Protein AF-A0AA86NDC5-F1 (afdb_monomer_lite)

pLDDT: mean 74.12, std 9.73, range [43.38, 85.88]

Sequence (90 aa):
MFPHLKEVNNALLLIDQGRSGDIKQFPLKCCELNIILQRIRHQEHREITLQLLKSQLIDKNYEEALSFLSFVNEKQYLLRLLKTTDTEQK

Structure (mmCIF, N/CA/C/O backbone):
data_AF-A0AA86NDC5-F1
#
_entry.id   AF-A0AA86NDC5-F1
#
loop_
_atom_site.group_PDB
_atom_site.id
_atom_site.type_symbol
_atom_site.label_atom_id
_atom_site.label_alt_id
_atom_site.label_comp_id
_atom_site.label_asym_id
_atom_site.label_entity_id
_atom_site.label_seq_id
_atom_site.pdbx_PDB_ins_code
_atom_site.Cartn_x
_atom_site.Cartn_y
_atom_site.Cartn_z
_atom_site.occupancy
_atom_site.B_iso_or_equiv
_atom_site.auth_seq_id
_atom_site.auth_comp_id
_atom_site.auth_asym_id
_atom_site.auth_atom_id
_atom_site.pdbx_PDB_model_num
ATOM 1 N N . MET A 1 1 ? -2.048 -10.338 -12.610 1.00 57.31 1 MET A N 1
ATOM 2 C CA . MET A 1 1 ? -0.707 -10.945 -12.440 1.00 57.31 1 MET A CA 1
ATOM 3 C C . MET A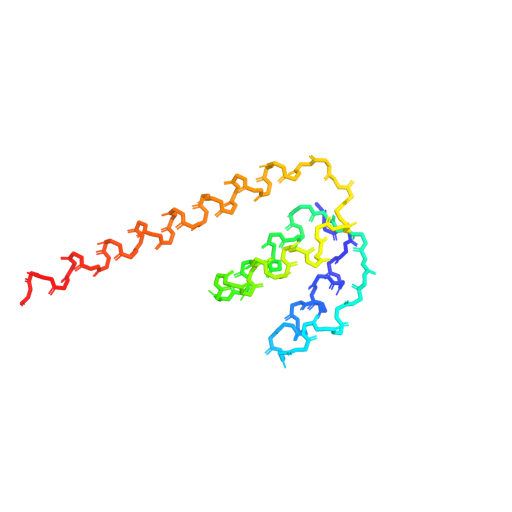 1 1 ? 0.198 -9.905 -11.787 1.00 57.31 1 MET A C 1
ATOM 5 O O . MET A 1 1 ? 0.146 -8.764 -12.238 1.00 57.31 1 MET A O 1
ATOM 9 N N . PHE A 1 2 ? 0.929 -10.271 -10.727 1.00 62.69 2 PHE A N 1
ATOM 10 C CA . PHE A 1 2 ? 1.810 -9.392 -9.934 1.00 62.69 2 PHE A CA 1
ATOM 11 C C . PHE A 1 2 ? 3.270 -9.581 -10.376 1.00 62.69 2 PHE A C 1
ATOM 13 O O . PHE A 1 2 ? 3.937 -10.479 -9.861 1.00 62.69 2 PHE A O 1
ATOM 20 N N . PRO A 1 3 ? 3.748 -8.839 -11.389 1.00 70.88 3 PRO A N 1
ATOM 21 C CA . PRO A 1 3 ? 5.098 -9.015 -11.919 1.00 70.88 3 PRO A CA 1
ATOM 22 C C . PRO A 1 3 ? 6.201 -8.735 -10.888 1.00 70.88 3 PRO A C 1
ATOM 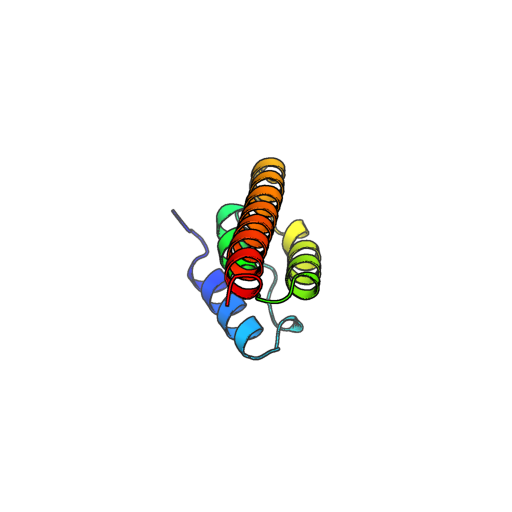24 O O . PRO A 1 3 ? 7.276 -9.309 -11.024 1.00 70.88 3 PRO A O 1
ATOM 27 N N . HIS A 1 4 ? 5.931 -7.935 -9.847 1.00 79.56 4 HIS A N 1
ATOM 28 C CA . HIS A 1 4 ? 6.923 -7.524 -8.843 1.00 79.56 4 HIS A CA 1
ATOM 29 C C . HIS A 1 4 ? 6.614 -8.076 -7.444 1.00 79.56 4 HIS A C 1
ATOM 31 O O . HIS A 1 4 ? 6.858 -7.438 -6.419 1.00 79.56 4 HIS A O 1
ATOM 37 N N . LEU A 1 5 ? 6.020 -9.274 -7.371 1.00 77.38 5 LEU A N 1
ATOM 38 C CA . LEU A 1 5 ? 5.585 -9.876 -6.105 1.00 77.38 5 LEU A CA 1
ATOM 39 C C . LEU A 1 5 ? 6.727 -10.001 -5.078 1.00 77.38 5 LEU A C 1
ATOM 41 O O . LEU A 1 5 ? 6.498 -9.854 -3.877 1.00 77.38 5 LEU A O 1
ATOM 45 N N . LYS A 1 6 ? 7.959 -10.264 -5.531 1.00 84.06 6 LYS A N 1
ATOM 46 C CA . LYS A 1 6 ? 9.129 -10.405 -4.654 1.00 84.06 6 LYS A CA 1
ATOM 47 C C . LYS A 1 6 ? 9.504 -9.067 -4.015 1.00 84.06 6 LYS A C 1
ATOM 49 O O . LYS A 1 6 ? 9.785 -9.014 -2.820 1.00 84.06 6 LYS A O 1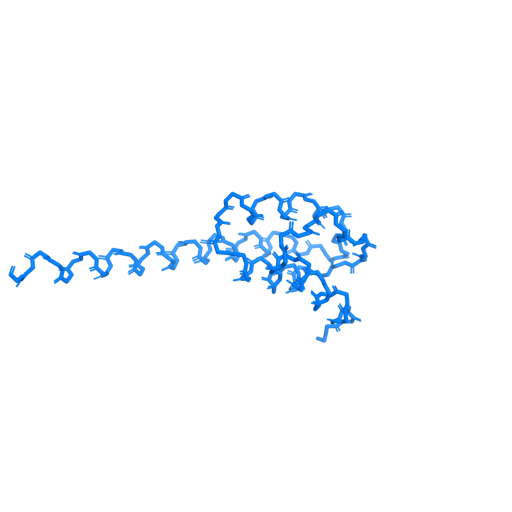
ATOM 54 N N . GLU A 1 7 ? 9.475 -7.998 -4.797 1.00 83.25 7 GLU A N 1
ATOM 55 C CA . GLU A 1 7 ? 9.774 -6.632 -4.383 1.00 83.25 7 GLU A CA 1
ATOM 56 C C . GLU A 1 7 ? 8.686 -6.091 -3.449 1.00 83.25 7 GLU A C 1
ATOM 58 O O . GLU A 1 7 ? 9.003 -5.522 -2.406 1.00 83.25 7 GLU A O 1
ATOM 63 N N . VAL A 1 8 ? 7.415 -6.364 -3.757 1.00 80.62 8 VAL A N 1
ATOM 64 C CA . VAL A 1 8 ? 6.265 -6.042 -2.897 1.00 80.62 8 VAL A CA 1
ATOM 65 C C . VAL A 1 8 ? 6.374 -6.747 -1.546 1.00 80.62 8 VAL A C 1
ATOM 67 O O . VAL A 1 8 ? 6.263 -6.101 -0.507 1.00 80.62 8 VAL A O 1
ATOM 70 N N . ASN A 1 9 ? 6.656 -8.053 -1.531 1.00 81.44 9 ASN A N 1
ATOM 71 C CA . ASN A 1 9 ? 6.833 -8.805 -0.286 1.00 81.44 9 ASN A CA 1
ATOM 72 C C . ASN A 1 9 ? 8.026 -8.300 0.535 1.00 81.44 9 ASN A C 1
ATOM 74 O O . ASN A 1 9 ? 7.955 -8.247 1.760 1.00 81.44 9 ASN A O 1
ATOM 78 N N . ASN A 1 10 ? 9.110 -7.891 -0.125 1.00 85.88 10 ASN A N 1
ATOM 79 C CA . ASN A 1 10 ? 10.250 -7.293 0.558 1.00 85.88 10 ASN A CA 1
ATOM 80 C C . ASN A 1 10 ? 9.903 -5.919 1.157 1.00 85.88 10 ASN A C 1
ATOM 82 O O . ASN A 1 10 ? 10.268 -5.639 2.295 1.00 85.88 10 ASN A O 1
ATOM 86 N N . ALA A 1 11 ? 9.149 -5.083 0.434 1.00 83.06 11 ALA A N 1
ATOM 87 C CA . ALA A 1 11 ? 8.666 -3.805 0.953 1.00 83.06 11 ALA A CA 1
ATOM 88 C C . ALA A 1 11 ? 7.767 -3.997 2.186 1.00 83.06 11 ALA A C 1
ATOM 90 O O . ALA A 1 11 ? 7.933 -3.294 3.180 1.00 83.06 11 ALA A O 1
ATOM 91 N N . LEU A 1 12 ? 6.878 -4.995 2.158 1.00 81.25 12 LEU A N 1
ATOM 92 C CA . LEU A 1 12 ? 6.045 -5.372 3.303 1.00 81.25 12 LEU A CA 1
ATOM 93 C C . LEU A 1 12 ? 6.876 -5.793 4.523 1.00 81.25 12 LEU A C 1
ATOM 95 O O . LEU A 1 12 ? 6.622 -5.315 5.624 1.00 81.25 12 LEU A O 1
ATOM 99 N N . LEU A 1 13 ? 7.893 -6.640 4.331 1.00 85.19 13 LEU A N 1
ATOM 100 C CA . LEU A 1 13 ? 8.785 -7.066 5.416 1.00 85.19 13 LEU A CA 1
ATOM 101 C C . LEU A 1 13 ? 9.540 -5.888 6.041 1.00 85.19 13 LEU A C 1
ATOM 103 O O . LEU A 1 13 ? 9.663 -5.817 7.261 1.00 85.19 13 LEU A O 1
ATOM 107 N N . LEU A 1 14 ? 10.027 -4.953 5.223 1.00 84.50 14 LEU A N 1
ATOM 108 C CA . LEU A 1 14 ? 10.724 -3.760 5.707 1.00 84.50 14 LEU A CA 1
ATOM 109 C C . LEU A 1 14 ? 9.788 -2.831 6.488 1.00 84.50 14 LEU A C 1
ATOM 111 O O . LEU A 1 14 ? 10.193 -2.285 7.511 1.00 84.50 14 LEU A O 1
ATOM 115 N N . ILE A 1 15 ? 8.530 -2.695 6.060 1.00 80.25 15 ILE A N 1
ATOM 116 C CA . ILE A 1 15 ? 7.498 -1.939 6.787 1.00 80.25 15 ILE A CA 1
ATOM 117 C C . ILE A 1 15 ? 7.215 -2.573 8.150 1.00 80.25 15 ILE A C 1
ATOM 119 O O . ILE A 1 15 ? 7.214 -1.865 9.156 1.00 80.25 15 ILE A O 1
ATOM 123 N N . ASP A 1 16 ? 7.025 -3.894 8.201 1.00 78.50 16 ASP A N 1
ATOM 124 C CA . ASP A 1 16 ? 6.765 -4.619 9.453 1.00 78.50 16 ASP A CA 1
ATOM 125 C C . ASP A 1 16 ? 7.947 -4.502 10.441 1.00 78.50 16 ASP A C 1
ATOM 127 O O . ASP A 1 16 ? 7.758 -4.564 11.654 1.00 78.50 16 ASP A O 1
ATOM 131 N N . GLN A 1 17 ? 9.162 -4.271 9.932 1.00 84.50 17 GLN A N 1
ATOM 132 C CA . GLN A 1 17 ? 10.379 -4.034 10.717 1.00 84.50 17 GLN A CA 1
ATOM 133 C C . GLN A 1 17 ? 10.624 -2.553 11.068 1.00 84.50 17 GLN A C 1
ATOM 135 O O . GLN A 1 17 ? 11.622 -2.246 11.718 1.00 84.50 17 GLN A O 1
ATOM 140 N N . GLY A 1 18 ? 9.773 -1.620 10.622 1.00 78.94 18 GLY A N 1
ATOM 141 C CA . GLY A 1 18 ? 9.978 -0.176 10.809 1.00 78.94 18 GLY A CA 1
ATOM 142 C C . GLY A 1 18 ? 11.105 0.421 9.953 1.00 78.94 18 GLY A C 1
ATOM 143 O O . GLY A 1 18 ? 11.573 1.524 10.222 1.00 78.94 18 GLY A O 1
ATOM 144 N N . ARG A 1 19 ? 11.547 -0.291 8.911 1.00 83.75 19 ARG A N 1
ATOM 145 C CA . ARG A 1 19 ? 12.670 0.052 8.023 1.00 83.75 19 ARG A CA 1
ATOM 146 C C . ARG A 1 19 ? 12.206 0.569 6.661 1.00 83.75 19 ARG A C 1
ATOM 148 O O . ARG A 1 19 ? 12.779 0.252 5.622 1.00 83.75 19 ARG A O 1
ATOM 155 N N . SER A 1 20 ? 11.160 1.389 6.647 1.00 77.00 20 SER A N 1
ATOM 156 C CA . SER A 1 20 ? 10.536 1.897 5.417 1.00 77.00 20 SER A CA 1
ATOM 157 C C . SER A 1 20 ? 11.498 2.679 4.507 1.00 77.00 20 SER A C 1
ATOM 159 O O . SER A 1 20 ? 11.282 2.736 3.301 1.00 77.00 20 SER A O 1
ATOM 161 N N . GLY A 1 21 ? 12.569 3.260 5.063 1.00 74.88 21 GLY A N 1
ATOM 162 C CA . GLY A 1 21 ? 13.611 3.963 4.303 1.00 74.88 21 GLY A CA 1
ATOM 163 C C . GLY A 1 21 ? 14.501 3.055 3.445 1.00 74.88 21 GLY A C 1
ATOM 164 O O . GLY A 1 21 ? 15.142 3.541 2.519 1.00 74.88 21 GLY A O 1
ATOM 165 N N . ASP A 1 22 ? 14.505 1.745 3.705 1.00 83.75 22 ASP A N 1
ATOM 166 C CA . ASP A 1 22 ? 15.313 0.765 2.967 1.00 83.75 22 ASP A CA 1
ATOM 167 C C . ASP A 1 22 ? 14.579 0.175 1.752 1.00 83.75 22 ASP A C 1
ATOM 169 O O . ASP A 1 22 ? 15.110 -0.687 1.041 1.00 83.75 22 ASP A O 1
ATOM 173 N N . ILE A 1 23 ? 13.339 0.611 1.505 1.00 81.50 23 ILE A N 1
ATOM 174 C CA . ILE A 1 23 ? 12.562 0.175 0.348 1.00 81.50 23 ILE A CA 1
ATOM 175 C C . ILE A 1 23 ? 13.224 0.736 -0.911 1.00 81.50 23 ILE A C 1
ATOM 177 O O . ILE A 1 23 ? 13.208 1.939 -1.173 1.00 81.50 23 ILE A O 1
ATOM 181 N N . LYS A 1 24 ? 13.812 -0.158 -1.709 1.00 79.62 24 LYS A N 1
ATOM 182 C CA . LYS A 1 24 ? 14.374 0.199 -3.014 1.00 79.62 24 LYS A CA 1
ATOM 183 C C . LYS A 1 24 ? 13.272 0.698 -3.944 1.00 79.62 24 LYS A C 1
ATOM 185 O O . LYS A 1 24 ? 12.134 0.252 -3.857 1.00 79.62 24 LYS A O 1
ATOM 190 N N . GLN A 1 25 ? 13.632 1.583 -4.865 1.00 80.06 25 GLN A N 1
ATOM 191 C CA . GLN A 1 25 ? 12.744 1.975 -5.954 1.00 80.06 25 GLN A CA 1
ATOM 192 C C . GLN A 1 25 ? 12.610 0.821 -6.955 1.00 80.06 25 GLN A C 1
ATOM 194 O O . GLN A 1 25 ? 13.614 0.241 -7.373 1.00 80.06 25 GLN A O 1
ATOM 199 N N . PHE A 1 26 ? 11.377 0.473 -7.312 1.00 81.88 26 PHE A N 1
ATOM 200 C CA . PHE A 1 26 ? 11.058 -0.517 -8.337 1.00 81.88 26 PHE A CA 1
ATOM 201 C C . PHE A 1 26 ? 9.730 -0.151 -9.003 1.00 81.88 26 PHE A C 1
ATOM 203 O O . PHE A 1 26 ? 8.850 0.366 -8.313 1.00 81.88 26 PHE A O 1
ATOM 210 N N . PRO A 1 27 ? 9.566 -0.424 -10.310 1.00 82.31 27 PRO A N 1
ATOM 211 C CA . PRO A 1 27 ? 8.314 -0.170 -11.009 1.00 82.31 27 PRO A CA 1
ATOM 212 C C . PRO A 1 27 ? 7.160 -0.899 -10.323 1.00 82.31 27 PRO A C 1
ATOM 214 O O . PRO A 1 27 ? 7.270 -2.074 -9.985 1.00 82.31 27 PRO A O 1
ATOM 217 N N . LEU A 1 28 ? 6.055 -0.193 -10.114 1.00 82.81 28 LEU A N 1
ATOM 218 C CA . LEU A 1 28 ? 4.985 -0.629 -9.226 1.00 82.81 28 LEU A CA 1
ATOM 219 C C . LEU A 1 28 ? 3.637 -0.454 -9.922 1.00 82.81 28 LEU A C 1
ATOM 221 O O . LEU A 1 28 ? 3.363 0.587 -10.511 1.00 82.81 28 LEU A O 1
ATOM 225 N N . LYS A 1 29 ? 2.775 -1.466 -9.890 1.00 82.94 29 LYS A N 1
ATOM 226 C CA . LYS A 1 29 ? 1.380 -1.306 -10.323 1.00 82.94 29 LYS A CA 1
ATOM 227 C C . LYS A 1 29 ? 0.520 -0.761 -9.194 1.00 82.94 29 LYS A C 1
ATOM 229 O O . LYS A 1 29 ? 0.760 -1.047 -8.023 1.00 82.94 29 LYS A O 1
ATOM 234 N N . CYS A 1 30 ? -0.564 -0.074 -9.524 1.00 78.62 30 CYS A N 1
ATOM 235 C CA . CYS A 1 30 ? -1.533 0.416 -8.546 1.00 78.62 30 CYS A CA 1
ATOM 236 C C . CYS A 1 30 ? -2.069 -0.698 -7.624 1.00 78.62 30 CYS A C 1
ATOM 238 O O . CYS A 1 30 ? -2.237 -0.494 -6.421 1.00 78.62 30 CYS A O 1
ATOM 240 N N . CYS A 1 31 ? -2.274 -1.910 -8.151 1.00 79.25 31 CYS A N 1
ATOM 241 C CA . CYS A 1 31 ? -2.690 -3.064 -7.348 1.00 79.25 31 CYS A CA 1
ATOM 242 C C . CYS A 1 31 ? -1.599 -3.564 -6.381 1.00 79.25 31 CYS A C 1
ATOM 244 O O . CYS A 1 31 ? -1.918 -4.018 -5.285 1.00 79.25 31 CYS A O 1
ATOM 246 N N . GLU A 1 32 ? -0.325 -3.448 -6.756 1.00 81.88 32 GLU A N 1
ATOM 247 C CA . GLU A 1 32 ? 0.831 -3.776 -5.912 1.00 81.88 32 GLU A CA 1
ATOM 248 C C . GLU A 1 32 ? 0.977 -2.748 -4.784 1.00 81.88 32 GLU A C 1
ATOM 250 O O . GLU A 1 32 ? 1.174 -3.116 -3.627 1.00 81.88 32 GLU A O 1
ATOM 255 N N . LEU A 1 33 ? 0.763 -1.465 -5.094 1.00 84.12 33 LEU A N 1
ATOM 256 C CA . LEU A 1 33 ? 0.748 -0.386 -4.106 1.00 84.12 33 LEU A CA 1
ATOM 257 C C . LEU A 1 33 ? -0.358 -0.601 -3.076 1.00 84.12 33 LEU A C 1
ATOM 259 O O . LEU A 1 33 ? -0.139 -0.455 -1.879 1.00 84.12 33 LEU A O 1
ATOM 263 N N . ASN A 1 34 ? -1.539 -1.010 -3.533 1.00 78.44 34 ASN A N 1
ATOM 264 C CA . ASN A 1 34 ? -2.670 -1.288 -2.660 1.00 78.44 34 ASN A CA 1
ATOM 265 C C . ASN A 1 34 ? -2.359 -2.409 -1.650 1.00 78.44 34 ASN A C 1
ATOM 267 O O . ASN A 1 34 ? -2.665 -2.271 -0.467 1.00 78.44 34 ASN A O 1
ATOM 271 N N . ILE A 1 35 ? -1.683 -3.482 -2.079 1.00 83.38 35 ILE A N 1
ATOM 272 C CA . ILE A 1 35 ? -1.233 -4.556 -1.176 1.00 83.38 35 ILE A CA 1
ATOM 273 C C . ILE A 1 35 ? -0.309 -4.002 -0.085 1.00 83.38 35 ILE A C 1
ATOM 275 O O . ILE A 1 35 ? -0.480 -4.330 1.091 1.00 83.38 35 ILE A O 1
ATOM 279 N N . ILE A 1 36 ? 0.631 -3.131 -0.461 1.00 83.25 36 ILE A N 1
ATOM 280 C CA . ILE A 1 36 ? 1.553 -2.486 0.480 1.00 83.25 36 ILE A CA 1
ATOM 281 C C . ILE A 1 36 ? 0.776 -1.633 1.494 1.00 83.25 36 ILE A C 1
ATOM 283 O O . ILE A 1 36 ? 0.937 -1.791 2.705 1.00 83.25 36 ILE A O 1
ATOM 287 N N . LEU A 1 37 ? -0.119 -0.767 1.011 1.00 83.44 37 LEU A N 1
ATOM 288 C CA . LEU A 1 37 ? -0.872 0.171 1.846 1.00 83.44 37 LEU A CA 1
ATOM 289 C C . LEU A 1 37 ? -1.858 -0.522 2.795 1.00 83.44 37 LEU A C 1
ATOM 291 O O . LEU A 1 37 ? -2.026 -0.076 3.931 1.00 83.44 37 LEU A O 1
ATOM 295 N N . GLN A 1 38 ? -2.478 -1.630 2.379 1.00 81.25 38 GLN A N 1
ATOM 296 C CA . GLN A 1 38 ? -3.388 -2.407 3.229 1.00 81.25 38 GLN A CA 1
ATOM 297 C C . GLN A 1 38 ? -2.696 -3.010 4.454 1.00 81.25 38 GLN A C 1
ATOM 299 O O . GLN A 1 38 ? -3.353 -3.263 5.467 1.00 81.25 38 GLN A O 1
ATOM 304 N N . ARG A 1 39 ? -1.379 -3.240 4.390 1.00 79.94 39 ARG A N 1
ATOM 305 C CA . ARG A 1 39 ? -0.627 -3.784 5.524 1.00 79.94 39 ARG A CA 1
ATOM 306 C C . ARG A 1 39 ? -0.310 -2.738 6.584 1.00 79.94 39 ARG A C 1
ATOM 308 O O . ARG A 1 39 ? -0.200 -3.063 7.765 1.00 79.94 39 ARG A O 1
ATOM 315 N N . ILE A 1 40 ? -0.235 -1.477 6.181 1.00 78.12 40 ILE A N 1
ATOM 316 C CA . ILE A 1 40 ? 0.054 -0.366 7.075 1.00 78.12 40 ILE A CA 1
ATOM 317 C C . ILE A 1 40 ? -1.212 -0.021 7.866 1.00 78.12 40 ILE A C 1
ATOM 319 O O . ILE A 1 40 ? -2.259 0.319 7.313 1.00 78.12 40 ILE A O 1
ATOM 323 N N . ARG A 1 41 ? -1.142 -0.104 9.196 1.00 78.06 41 ARG A N 1
ATOM 324 C CA . ARG A 1 41 ? -2.307 0.147 10.063 1.00 78.06 41 ARG A CA 1
ATOM 325 C C . ARG A 1 41 ? -2.615 1.633 10.236 1.00 78.06 41 ARG A C 1
ATOM 327 O O . ARG A 1 41 ? -3.786 1.999 10.276 1.00 78.06 41 ARG A O 1
ATOM 334 N N . HIS A 1 42 ? -1.580 2.464 10.316 1.00 78.81 42 HIS A N 1
ATOM 335 C CA . HIS A 1 42 ? -1.701 3.896 10.583 1.00 78.81 42 HIS A CA 1
ATOM 336 C C . HIS A 1 42 ? -1.910 4.695 9.295 1.00 78.81 42 HIS A C 1
ATOM 338 O O . HIS A 1 42 ? -1.182 4.507 8.321 1.00 78.81 42 HIS A O 1
ATOM 344 N N . GLN A 1 43 ? -2.892 5.599 9.306 1.00 75.31 43 GLN A N 1
ATOM 345 C CA . GLN A 1 43 ? -3.255 6.414 8.144 1.00 75.31 43 GLN A CA 1
ATOM 346 C C . GLN A 1 43 ? -2.099 7.315 7.685 1.00 75.31 43 GLN A C 1
ATOM 348 O O . GLN A 1 43 ? -1.777 7.327 6.503 1.00 75.31 43 GLN A O 1
ATOM 353 N N . GLU A 1 44 ? -1.409 7.973 8.617 1.00 74.88 44 GLU A N 1
ATOM 354 C CA . GLU A 1 44 ? -0.249 8.825 8.310 1.00 74.88 44 GLU A CA 1
ATOM 355 C C . GLU A 1 44 ? 0.864 8.043 7.600 1.00 74.88 44 GLU A C 1
ATOM 357 O O . GLU A 1 44 ? 1.427 8.491 6.605 1.00 74.88 44 GLU A O 1
ATOM 362 N N . HIS A 1 45 ? 1.141 6.817 8.050 1.00 77.62 45 HIS A N 1
ATOM 363 C CA . HIS A 1 45 ? 2.150 5.967 7.420 1.00 77.62 45 HIS A CA 1
ATOM 364 C C . HIS A 1 45 ? 1.715 5.509 6.024 1.00 77.62 45 HIS A C 1
ATOM 366 O O . HIS A 1 45 ? 2.554 5.421 5.130 1.00 77.62 45 HIS A O 1
ATOM 372 N N . ARG A 1 46 ? 0.415 5.251 5.804 1.00 78.81 46 ARG A N 1
ATOM 373 C CA . ARG A 1 46 ? -0.104 4.954 4.458 1.00 78.81 46 ARG A CA 1
ATOM 374 C C . ARG A 1 46 ? 0.127 6.130 3.524 1.00 78.81 46 ARG A C 1
ATOM 376 O O . ARG A 1 46 ? 0.559 5.919 2.399 1.00 78.81 46 ARG A O 1
ATOM 383 N N . GLU A 1 47 ? -0.139 7.348 3.980 1.00 76.56 47 GLU A N 1
ATOM 384 C CA . GLU A 1 47 ? 0.049 8.559 3.180 1.00 76.56 47 GLU A CA 1
ATOM 385 C C . GLU A 1 47 ? 1.526 8.801 2.858 1.00 76.56 47 GLU A C 1
ATOM 387 O O . GLU A 1 47 ? 1.861 9.053 1.702 1.00 76.56 47 GLU A O 1
ATOM 392 N N . ILE A 1 48 ? 2.425 8.622 3.829 1.00 75.75 48 ILE A N 1
ATOM 393 C CA . ILE A 1 48 ? 3.876 8.717 3.610 1.00 75.75 48 ILE A CA 1
ATOM 394 C C . ILE A 1 48 ? 4.343 7.666 2.593 1.00 75.75 48 ILE A C 1
ATOM 396 O O . ILE A 1 48 ? 5.018 8.001 1.620 1.00 75.75 48 ILE A O 1
ATOM 400 N N . THR A 1 49 ? 3.959 6.398 2.769 1.00 78.88 49 THR A N 1
ATOM 401 C CA . THR A 1 49 ? 4.322 5.322 1.834 1.00 78.88 49 THR A CA 1
ATOM 402 C C . THR A 1 49 ? 3.729 5.547 0.445 1.00 78.88 49 THR A C 1
ATOM 404 O O . THR A 1 49 ? 4.405 5.297 -0.553 1.00 78.88 49 THR A O 1
ATOM 407 N N . LEU A 1 50 ? 2.503 6.071 0.360 1.00 82.00 50 LEU A N 1
ATOM 408 C CA . LEU A 1 50 ? 1.879 6.456 -0.902 1.00 82.00 50 LEU A CA 1
ATOM 409 C C . LEU A 1 50 ? 2.715 7.526 -1.613 1.00 82.00 50 LEU A C 1
ATOM 411 O O . LEU A 1 50 ? 3.033 7.352 -2.785 1.00 82.00 50 LEU A O 1
ATOM 415 N N . GLN A 1 51 ? 3.112 8.597 -0.922 1.00 79.69 51 GLN A N 1
ATOM 416 C CA . GLN A 1 51 ? 3.926 9.665 -1.515 1.00 79.69 51 GLN A CA 1
ATOM 417 C C . GLN A 1 51 ? 5.305 9.164 -1.969 1.00 79.69 51 GLN A C 1
ATOM 419 O O . GLN A 1 51 ? 5.763 9.534 -3.049 1.00 79.69 51 GLN A O 1
ATOM 424 N N . LEU A 1 52 ? 5.941 8.281 -1.190 1.00 79.44 52 LEU A N 1
ATOM 425 C CA . LEU A 1 52 ? 7.247 7.703 -1.524 1.00 79.44 52 LEU A CA 1
ATOM 426 C C . LEU A 1 52 ? 7.199 6.826 -2.782 1.00 79.44 52 LEU A C 1
ATOM 428 O O . LEU A 1 52 ? 8.092 6.903 -3.626 1.00 79.44 52 LEU A O 1
ATOM 432 N N . LEU A 1 53 ? 6.160 6.000 -2.915 1.00 79.81 53 LEU A N 1
ATOM 433 C CA . LEU A 1 53 ? 6.069 4.993 -3.975 1.00 79.81 53 LEU A CA 1
ATOM 434 C C . LEU A 1 53 ? 5.273 5.458 -5.201 1.00 79.81 53 LEU A C 1
ATOM 436 O O . LEU A 1 53 ? 5.370 4.833 -6.254 1.00 79.81 53 LEU A O 1
ATOM 440 N N . LYS A 1 54 ? 4.535 6.573 -5.117 1.00 79.12 54 LYS A N 1
ATOM 441 C CA . LYS A 1 54 ? 3.751 7.129 -6.235 1.00 79.12 54 LYS A CA 1
ATOM 442 C C . LYS A 1 54 ? 4.594 7.378 -7.486 1.00 79.12 54 LYS A C 1
ATOM 444 O O . LYS A 1 54 ? 4.123 7.133 -8.592 1.00 79.12 54 LYS A O 1
ATOM 449 N N . SER A 1 55 ? 5.830 7.851 -7.321 1.00 79.50 55 SER A N 1
ATOM 450 C CA . SER A 1 55 ? 6.752 8.129 -8.436 1.00 79.50 55 SER A CA 1
ATOM 451 C C . SER A 1 55 ? 7.172 6.876 -9.212 1.00 79.50 55 SER A C 1
ATOM 453 O O . SER A 1 55 ? 7.685 6.990 -10.320 1.00 79.50 55 SER A O 1
ATOM 455 N N . GLN A 1 56 ? 6.938 5.692 -8.642 1.00 81.50 56 GLN A N 1
ATOM 456 C CA . GLN A 1 56 ? 7.292 4.400 -9.218 1.00 81.50 56 GLN A CA 1
ATOM 457 C C . GLN A 1 56 ? 6.128 3.729 -9.956 1.00 81.50 56 GLN A C 1
ATOM 459 O O . GLN A 1 56 ? 6.284 2.623 -10.475 1.00 81.50 56 GLN A O 1
ATOM 464 N N . LEU A 1 57 ? 4.953 4.367 -9.992 1.00 81.44 57 LEU A N 1
ATOM 465 C CA . LEU A 1 57 ? 3.773 3.789 -10.619 1.00 81.44 57 LEU A CA 1
ATOM 466 C C . LEU A 1 57 ? 3.908 3.725 -12.141 1.00 81.44 57 LEU A C 1
ATOM 468 O O . LEU A 1 57 ? 4.132 4.739 -12.800 1.00 81.44 57 LEU A O 1
ATOM 472 N N . ILE A 1 58 ? 3.742 2.524 -12.696 1.00 81.38 58 ILE A N 1
ATOM 473 C CA . ILE A 1 58 ? 3.875 2.272 -14.139 1.00 81.38 58 ILE A CA 1
ATOM 474 C C . ILE A 1 58 ? 2.537 2.187 -14.878 1.00 81.38 58 ILE A C 1
ATOM 476 O O . ILE A 1 58 ? 2.515 2.222 -16.108 1.00 81.38 58 ILE A O 1
ATOM 480 N N . ASP A 1 59 ? 1.419 2.063 -14.162 1.00 74.81 59 ASP A N 1
ATOM 481 C CA . ASP A 1 59 ? 0.079 2.041 -14.740 1.00 74.81 59 ASP A CA 1
ATOM 482 C C . ASP A 1 59 ? -0.682 3.350 -14.482 1.00 74.81 59 ASP A C 1
ATOM 484 O O . ASP A 1 59 ? -0.600 3.971 -13.426 1.00 74.81 59 ASP A O 1
ATOM 488 N N . LYS A 1 60 ? -1.441 3.792 -15.494 1.00 62.84 60 LYS A N 1
ATOM 489 C CA . LYS A 1 60 ? -2.171 5.072 -15.481 1.00 62.84 60 LYS A CA 1
ATOM 490 C C . LYS A 1 60 ? -3.430 5.058 -14.600 1.00 62.84 60 LYS A C 1
ATOM 492 O O . LYS A 1 60 ? -4.068 6.095 -14.458 1.00 62.84 60 LYS A O 1
ATOM 497 N N . ASN A 1 61 ? -3.759 3.933 -13.959 1.00 64.38 61 ASN A N 1
ATOM 498 C CA . ASN A 1 61 ? -4.949 3.762 -13.111 1.00 64.38 61 ASN A CA 1
ATOM 499 C C . ASN A 1 61 ? -4.769 4.318 -11.685 1.00 64.38 61 ASN A C 1
ATOM 501 O O . ASN A 1 61 ? -5.392 3.851 -10.734 1.00 64.38 61 ASN A O 1
ATOM 505 N N . TYR A 1 62 ? -3.933 5.342 -11.516 1.00 60.28 62 TYR A N 1
ATOM 506 C CA . TYR A 1 62 ? -3.704 5.988 -10.223 1.00 60.28 62 TYR A CA 1
ATOM 507 C C . TYR A 1 62 ? -4.996 6.559 -9.608 1.00 60.28 62 TYR A C 1
ATOM 509 O O . TYR A 1 62 ? -5.182 6.499 -8.392 1.00 60.28 62 TYR A O 1
ATOM 517 N N . GLU A 1 63 ? -5.928 7.042 -10.437 1.00 59.72 63 GLU A N 1
ATOM 518 C CA . GLU A 1 63 ? -7.265 7.470 -9.991 1.00 59.72 63 GLU A CA 1
ATOM 519 C C . GLU A 1 63 ? -8.099 6.315 -9.419 1.00 59.72 63 GLU A C 1
ATOM 521 O O . GLU A 1 63 ? -8.859 6.502 -8.467 1.00 59.72 63 GLU A O 1
ATOM 526 N N . GLU A 1 64 ? -7.915 5.101 -9.937 1.00 60.03 64 GLU A N 1
ATOM 527 C CA . GLU A 1 64 ? -8.577 3.891 -9.448 1.00 60.03 64 GLU A CA 1
ATOM 528 C C . GLU A 1 64 ? -8.008 3.478 -8.077 1.00 60.03 64 GLU A C 1
ATOM 530 O O . GLU A 1 64 ? -8.756 3.117 -7.167 1.00 60.03 64 GLU A O 1
ATOM 535 N N . ALA A 1 65 ? -6.692 3.632 -7.877 1.00 58.97 65 ALA A N 1
ATOM 536 C CA . ALA A 1 65 ? -6.040 3.419 -6.582 1.00 58.97 65 ALA A CA 1
ATOM 537 C C . ALA A 1 65 ? -6.487 4.437 -5.517 1.00 58.97 65 ALA A C 1
ATOM 539 O O . ALA A 1 65 ? -6.738 4.061 -4.370 1.00 58.97 65 ALA A O 1
ATOM 540 N N . LEU A 1 66 ? -6.623 5.715 -5.892 1.00 64.19 66 LEU A N 1
ATOM 541 C CA . LEU A 1 66 ? -7.151 6.764 -5.012 1.00 64.19 66 LEU A CA 1
ATOM 542 C C . LEU A 1 66 ? -8.622 6.522 -4.650 1.00 64.19 66 LEU A C 1
ATOM 544 O O . LEU A 1 66 ? -8.983 6.598 -3.475 1.00 64.19 66 LEU A O 1
ATOM 548 N N . SER A 1 67 ? -9.453 6.174 -5.635 1.00 62.38 67 SER A N 1
ATOM 549 C CA . SER A 1 67 ? -10.869 5.848 -5.418 1.00 62.38 67 SER A CA 1
ATOM 550 C C . SER A 1 67 ? -11.028 4.661 -4.465 1.00 62.38 67 SER A C 1
ATOM 552 O O . SER A 1 67 ? -11.875 4.675 -3.570 1.00 62.38 67 SER A O 1
ATOM 554 N N . PHE A 1 68 ? -10.155 3.659 -4.584 1.00 62.09 68 PHE A N 1
ATOM 555 C CA . PHE A 1 68 ? -10.154 2.506 -3.693 1.00 62.09 68 PHE A CA 1
ATOM 556 C C . PHE A 1 68 ? -9.688 2.839 -2.266 1.00 62.09 68 PHE A C 1
ATOM 558 O O . PHE A 1 68 ? -10.267 2.339 -1.303 1.00 62.09 68 PHE A O 1
ATOM 565 N N . LEU A 1 69 ? -8.675 3.697 -2.093 1.00 63.06 69 LEU A N 1
ATOM 566 C CA . LEU A 1 69 ? -8.272 4.180 -0.764 1.00 63.06 69 LEU A CA 1
ATOM 567 C C . LEU A 1 69 ? -9.410 4.930 -0.068 1.00 63.06 69 LEU A C 1
ATOM 569 O O . LEU A 1 69 ? -9.641 4.713 1.123 1.00 63.06 69 LEU A O 1
ATOM 573 N N . SER A 1 70 ? -10.150 5.747 -0.822 1.00 66.25 70 SER A N 1
ATOM 574 C CA . SER A 1 70 ? -11.363 6.406 -0.334 1.00 66.25 70 SER A CA 1
ATOM 575 C C . SER A 1 70 ? -12.379 5.375 0.171 1.00 66.25 70 SER A C 1
ATOM 577 O O . SER A 1 70 ? -12.809 5.440 1.321 1.00 66.25 70 SER A O 1
ATOM 579 N N . PHE A 1 71 ? -12.653 4.336 -0.628 1.00 67.81 71 PHE A N 1
ATOM 580 C CA . PHE A 1 71 ? -13.553 3.240 -0.257 1.00 67.81 71 PHE A CA 1
ATOM 581 C C . PHE A 1 71 ? -13.101 2.472 0.999 1.00 67.81 71 PHE A C 1
ATOM 583 O O . PHE A 1 71 ? -13.914 2.151 1.866 1.00 67.81 71 PHE A O 1
ATOM 590 N N . VAL A 1 72 ? -11.806 2.167 1.139 1.00 69.06 72 VAL A N 1
ATOM 591 C CA . VAL A 1 72 ? -11.275 1.477 2.331 1.00 69.06 72 VAL A CA 1
ATOM 592 C C . VAL A 1 72 ? -11.427 2.341 3.581 1.00 69.06 72 VAL A C 1
ATOM 594 O O . VAL A 1 72 ? -11.824 1.825 4.630 1.00 69.06 72 VAL A O 1
ATOM 597 N N . ASN A 1 73 ? -11.140 3.639 3.478 1.00 71.50 73 ASN A N 1
ATOM 598 C CA . ASN A 1 73 ? -11.317 4.582 4.579 1.00 71.50 73 ASN A CA 1
ATOM 599 C C . ASN A 1 73 ? -12.791 4.704 4.981 1.00 71.50 73 ASN A C 1
ATOM 601 O O . ASN A 1 73 ? -13.106 4.630 6.171 1.00 71.50 73 ASN A O 1
ATOM 605 N N . GLU A 1 74 ? -13.691 4.799 4.006 1.00 70.50 74 GLU A N 1
ATOM 606 C CA . GLU A 1 74 ? -15.136 4.857 4.223 1.00 70.50 74 GLU A CA 1
ATOM 607 C C . GLU A 1 74 ? -15.658 3.569 4.877 1.00 70.50 74 GLU A C 1
ATOM 609 O O . GLU A 1 74 ? -16.358 3.613 5.889 1.00 70.50 74 GLU A O 1
ATOM 614 N N . LYS A 1 75 ? -15.205 2.397 4.420 1.00 70.06 75 LYS A N 1
ATOM 615 C CA . LYS A 1 75 ? -15.511 1.109 5.059 1.00 70.06 75 LYS A CA 1
ATOM 616 C C . LYS A 1 75 ? -15.013 1.045 6.508 1.00 70.06 75 LYS A C 1
ATOM 618 O O . LYS A 1 75 ? -15.730 0.562 7.385 1.00 70.06 75 LYS A O 1
ATOM 623 N N . GLN A 1 76 ? -13.793 1.509 6.786 1.00 70.94 76 GLN A N 1
ATOM 624 C CA . GLN A 1 76 ? -13.243 1.552 8.150 1.00 70.94 76 GLN A CA 1
ATOM 625 C C . GLN A 1 76 ? -13.986 2.547 9.051 1.00 70.94 76 GLN A C 1
ATOM 627 O O . GLN A 1 76 ? -14.069 2.332 10.261 1.00 70.94 76 GLN A O 1
ATOM 632 N N . TYR A 1 77 ? -14.506 3.636 8.488 1.00 75.62 77 TYR A N 1
ATOM 633 C CA . TYR A 1 77 ? -15.360 4.588 9.190 1.00 75.62 77 TYR A CA 1
ATOM 634 C C . TYR A 1 77 ? -16.719 3.967 9.541 1.00 75.62 77 TYR A C 1
ATOM 636 O O . TYR A 1 77 ? -17.091 3.944 10.713 1.00 75.62 77 TYR A O 1
ATOM 644 N N . LEU A 1 78 ? -17.399 3.349 8.571 1.00 69.38 78 LEU A N 1
ATOM 645 C CA . LEU A 1 78 ? -18.678 2.662 8.784 1.00 69.38 78 LEU A CA 1
ATOM 646 C C . LEU A 1 78 ? -18.571 1.539 9.826 1.00 69.38 78 LEU A C 1
ATOM 648 O O . LEU A 1 78 ? -19.403 1.434 10.723 1.00 69.38 78 LEU A O 1
ATOM 652 N N . LEU A 1 79 ? -17.505 0.734 9.773 1.00 72.00 79 LEU A N 1
ATOM 653 C CA . LEU A 1 79 ? -17.253 -0.309 10.773 1.00 72.00 79 LEU A CA 1
ATOM 654 C C . LEU A 1 79 ? -17.018 0.250 12.182 1.00 72.00 79 LEU A C 1
ATOM 656 O O . LEU A 1 79 ? -17.333 -0.425 13.160 1.00 72.00 79 LEU A O 1
ATOM 660 N N . ARG A 1 80 ? -16.448 1.455 12.308 1.00 75.38 80 ARG A N 1
ATOM 661 C CA . ARG A 1 80 ? -16.296 2.123 13.607 1.00 75.38 80 ARG A CA 1
ATOM 662 C C . ARG A 1 80 ? -17.642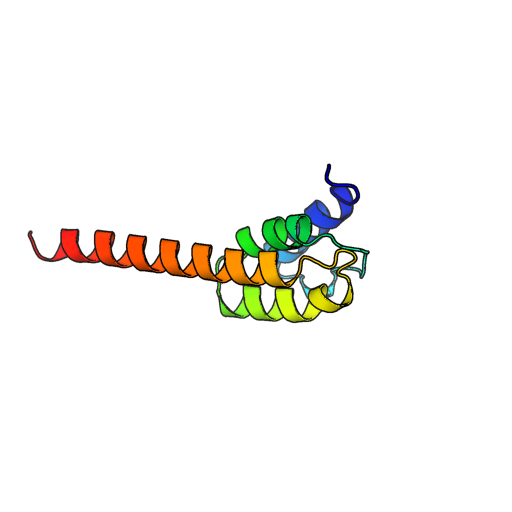 2.590 14.150 1.00 75.38 80 ARG A C 1
ATOM 664 O O . ARG A 1 80 ? -17.913 2.313 15.310 1.00 75.38 80 ARG A O 1
ATOM 671 N N . LEU A 1 81 ? -18.483 3.200 13.312 1.00 73.44 81 LEU A N 1
ATOM 672 C CA . LEU A 1 81 ? -19.830 3.640 13.697 1.00 73.44 81 LEU A CA 1
ATOM 673 C C . LEU A 1 81 ? -20.716 2.485 14.186 1.00 73.44 81 LEU A C 1
ATOM 675 O O . LEU A 1 81 ? -21.409 2.618 15.197 1.00 73.44 81 LEU A O 1
ATOM 679 N N . LEU A 1 82 ? -20.657 1.340 13.498 1.00 73.06 82 LEU A N 1
ATOM 680 C CA . LEU A 1 82 ? -21.373 0.126 13.903 1.00 73.06 82 LEU A CA 1
ATOM 681 C C . LEU A 1 82 ? -20.879 -0.411 15.253 1.00 73.06 82 LEU A C 1
ATOM 683 O O . LEU A 1 82 ? -21.671 -0.849 16.073 1.00 73.06 82 LEU A O 1
ATOM 687 N N . LYS A 1 83 ? -19.571 -0.341 15.522 1.00 71.69 83 LYS A N 1
ATOM 688 C CA . LYS A 1 83 ? -19.015 -0.776 16.812 1.00 71.69 83 LYS A CA 1
ATOM 689 C C . LYS A 1 83 ? -19.350 0.170 17.962 1.00 71.69 83 LYS A C 1
ATOM 691 O O . LYS A 1 83 ? -19.487 -0.293 19.085 1.00 71.69 83 LYS A O 1
ATOM 696 N N . THR A 1 84 ? -19.450 1.475 17.710 1.00 59.19 84 THR A N 1
ATOM 697 C CA . THR A 1 84 ? -19.801 2.453 18.750 1.00 59.19 84 THR A CA 1
ATOM 698 C C . THR A 1 84 ? -21.265 2.361 19.166 1.00 59.19 84 THR A C 1
ATOM 700 O O . THR A 1 84 ? -21.554 2.529 20.347 1.00 59.19 84 THR A O 1
ATOM 703 N N . THR A 1 85 ? -22.167 2.021 18.241 1.00 55.56 85 THR A N 1
ATOM 704 C CA . THR A 1 85 ? -23.608 1.880 18.523 1.00 55.56 85 THR A CA 1
ATOM 705 C C . THR A 1 85 ? -23.949 0.671 19.405 1.00 55.56 85 THR A C 1
ATOM 707 O O . THR A 1 85 ? -24.907 0.746 20.167 1.00 55.56 85 THR A O 1
ATOM 710 N N . ASP A 1 86 ? -23.135 -0.390 19.408 1.00 52.28 86 ASP A N 1
ATOM 711 C CA . ASP A 1 86 ? -23.288 -1.531 20.333 1.00 52.28 86 ASP A CA 1
ATOM 712 C C . ASP A 1 86 ? -22.93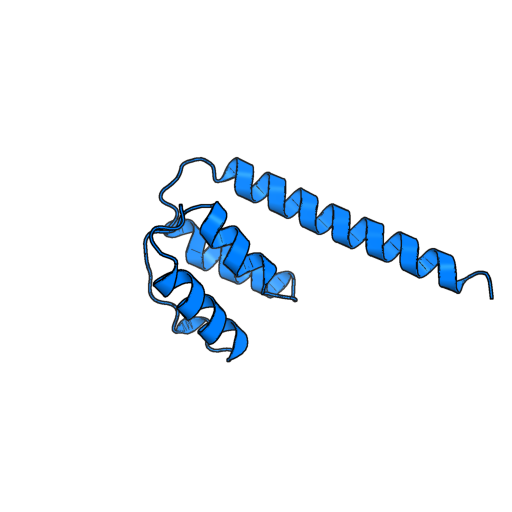5 -1.199 21.801 1.00 52.28 86 ASP A C 1
ATOM 714 O O . ASP A 1 86 ? -23.323 -1.922 22.720 1.00 52.28 86 ASP A O 1
ATOM 718 N N . THR A 1 87 ? -22.189 -0.118 22.051 1.00 51.47 87 THR A N 1
ATOM 719 C CA . THR A 1 87 ? -21.696 0.232 23.399 1.00 51.47 87 THR A CA 1
ATOM 720 C C . THR A 1 87 ? -22.664 1.092 24.213 1.00 51.47 87 THR A C 1
ATOM 722 O O . THR A 1 87 ? -22.522 1.149 25.428 1.00 51.47 87 THR A O 1
ATOM 725 N N . GLU A 1 88 ? -23.647 1.740 2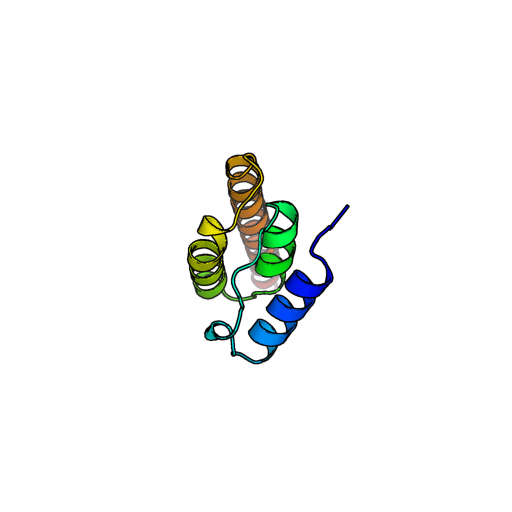3.582 1.00 51.94 88 GLU A N 1
ATOM 726 C CA . GLU A 1 88 ? -24.610 2.630 24.261 1.00 51.94 88 GLU A CA 1
ATOM 727 C C . GLU A 1 88 ? -25.948 1.943 24.614 1.00 51.94 88 GLU A C 1
ATOM 729 O O . GLU A 1 88 ? -26.854 2.589 25.134 1.00 51.94 88 GLU A O 1
ATOM 734 N N . GLN A 1 89 ? -26.085 0.632 24.372 1.00 47.94 89 GLN A N 1
ATOM 735 C CA . GLN A 1 89 ? -27.286 -0.155 24.713 1.00 47.94 89 GLN A CA 1
ATOM 736 C C . GLN A 1 89 ? -27.087 -1.184 25.850 1.00 47.94 89 GLN A C 1
ATOM 738 O O . GLN A 1 89 ? -27.916 -2.084 25.999 1.00 47.94 89 GLN A O 1
ATOM 743 N N . LYS A 1 90 ? -26.025 -1.080 26.662 1.00 43.38 90 LYS A N 1
ATOM 744 C CA . LYS A 1 90 ? -25.778 -1.967 27.818 1.00 43.38 90 LYS A CA 1
ATOM 745 C C . LYS A 1 90 ? -25.692 -1.229 29.144 1.00 43.38 90 LYS A C 1
ATOM 747 O O . LYS A 1 90 ? -25.037 -0.169 29.177 1.00 43.38 90 LYS A O 1
#

Secondary structure (DSSP, 8-state):
--TTHHHHHHHHHHHHTT-GGG-----B-HHHHHHHHHH--SHHHHHHHHHHHHTTB-SSTHHHHHHHHHHHHHHHHHHHHHHHHTTS--

Radius of gyration: 15.4 Å; chains: 1; bounding box: 43×21×43 Å

Foldseek 3Di:
DFPCVVLLVVCQVCVVVVNNVPRDQAQAELVSLLSSLVSDPDPVVSVVSCVVHVVRYPDPCVVVSVVVVVVVVVVVVVVVVVVVVVVVPD

Organism: NCBI:txid28002